Protein AF-A0A1G8HJQ5-F1 (afdb_monomer_lite)

Structure (mmCIF, N/CA/C/O backbone):
data_AF-A0A1G8HJQ5-F1
#
_entry.id   AF-A0A1G8HJQ5-F1
#
loop_
_atom_site.group_PDB
_atom_site.id
_atom_site.type_symbol
_atom_site.label_atom_id
_atom_site.label_alt_id
_atom_site.label_comp_id
_atom_site.label_asym_id
_atom_site.label_entity_id
_atom_site.label_seq_id
_atom_site.pdbx_PDB_ins_code
_atom_site.Cartn_x
_atom_site.Cartn_y
_atom_site.Cartn_z
_atom_site.occupancy
_atom_site.B_iso_or_equiv
_atom_site.auth_seq_id
_atom_site.auth_comp_id
_atom_site.auth_asym_id
_atom_site.auth_atom_id
_atom_site.pdbx_PDB_model_num
ATOM 1 N N . MET A 1 1 ? -16.547 -10.505 15.681 1.00 41.47 1 MET A N 1
ATOM 2 C CA . MET A 1 1 ? -15.419 -11.383 16.056 1.00 41.47 1 MET A CA 1
ATOM 3 C C . MET A 1 1 ? -14.129 -10.694 15.620 1.00 41.47 1 MET A C 1
ATOM 5 O O . MET A 1 1 ? -13.992 -10.407 14.438 1.00 41.47 1 MET A O 1
ATOM 9 N N . ILE A 1 2 ? -13.260 -10.300 16.556 1.00 47.56 2 ILE A N 1
ATOM 10 C CA . ILE A 1 2 ? -12.001 -9.592 16.256 1.00 47.56 2 ILE A CA 1
ATOM 11 C C . ILE A 1 2 ? -11.041 -10.623 15.648 1.00 47.56 2 ILE A C 1
ATOM 13 O O . ILE A 1 2 ? -10.759 -11.625 16.299 1.00 47.56 2 ILE A O 1
ATOM 17 N N . ARG A 1 3 ? -10.598 -10.425 14.397 1.00 46.50 3 ARG A N 1
ATOM 18 C CA . ARG A 1 3 ? -9.686 -11.346 13.692 1.00 46.50 3 ARG A CA 1
ATOM 19 C C . ARG A 1 3 ? -8.431 -11.599 14.544 1.00 46.50 3 ARG A C 1
ATOM 21 O O . ARG A 1 3 ? -7.645 -10.690 14.768 1.00 46.50 3 ARG A O 1
ATOM 28 N N . GLU A 1 4 ? -8.233 -12.845 14.969 1.00 49.56 4 GLU A N 1
ATOM 29 C CA . GLU A 1 4 ? -7.045 -13.333 15.698 1.00 49.56 4 GLU A CA 1
ATOM 30 C C . GLU A 1 4 ? -5.842 -13.641 14.788 1.00 49.56 4 GLU A C 1
ATOM 32 O O . GLU A 1 4 ? -4.828 -14.170 15.238 1.00 49.56 4 GLU A O 1
ATOM 37 N N . LYS A 1 5 ? -5.909 -13.312 13.493 1.00 50.81 5 LYS A N 1
ATOM 38 C CA . LYS A 1 5 ? -4.830 -13.627 12.552 1.00 50.81 5 LYS A CA 1
ATOM 39 C C . LYS A 1 5 ? -3.709 -12.594 12.637 1.00 50.81 5 LYS A C 1
ATOM 41 O O . LYS A 1 5 ? -3.695 -11.615 11.904 1.00 50.81 5 LYS A O 1
ATOM 46 N N . ASN A 1 6 ? -2.746 -12.870 13.511 1.00 54.41 6 ASN A N 1
ATOM 47 C CA . ASN A 1 6 ? -1.466 -12.170 13.634 1.00 54.41 6 ASN A CA 1
ATOM 48 C C . ASN A 1 6 ? -0.447 -12.620 12.556 1.00 54.41 6 ASN A C 1
ATOM 50 O O . ASN A 1 6 ? 0.747 -12.727 12.828 1.00 54.41 6 ASN A O 1
ATOM 54 N N . GLN A 1 7 ? -0.917 -12.975 11.354 1.00 58.66 7 GLN A N 1
ATOM 55 C CA . GLN A 1 7 ? -0.049 -13.364 10.240 1.00 58.66 7 GLN A CA 1
ATOM 56 C C . GLN A 1 7 ? 0.331 -12.122 9.424 1.00 58.66 7 GLN A C 1
ATOM 58 O O . GLN A 1 7 ? -0.531 -11.268 9.210 1.00 58.66 7 GLN A O 1
ATOM 63 N N . PRO A 1 8 ? 1.591 -11.999 8.963 1.00 64.62 8 PRO A N 1
ATOM 64 C CA . PRO A 1 8 ? 2.000 -10.902 8.095 1.00 64.62 8 PRO A CA 1
ATOM 65 C C . PRO A 1 8 ? 1.096 -10.823 6.861 1.00 64.62 8 PRO A C 1
ATOM 67 O O . PRO A 1 8 ? 0.865 -11.837 6.203 1.00 64.62 8 PRO A O 1
ATOM 70 N N . LEU A 1 9 ? 0.598 -9.625 6.548 1.00 76.50 9 LEU A N 1
ATOM 71 C CA . LEU A 1 9 ? -0.141 -9.369 5.315 1.00 76.50 9 LEU A CA 1
ATOM 72 C C . LEU A 1 9 ? 0.737 -9.758 4.114 1.00 76.50 9 LEU A C 1
ATOM 74 O O . LEU A 1 9 ? 1.822 -9.198 3.936 1.00 76.50 9 LEU A O 1
ATOM 78 N N . VAL A 1 10 ? 0.275 -10.712 3.305 1.00 82.25 10 VAL A N 1
ATOM 79 C CA . VAL A 1 10 ? 0.916 -11.043 2.027 1.00 82.25 10 VAL A CA 1
ATOM 80 C C . VAL A 1 10 ? 0.631 -9.894 1.063 1.00 82.25 10 VAL A C 1
ATOM 82 O O . VAL A 1 10 ? -0.529 -9.551 0.842 1.00 82.25 10 VAL A O 1
ATOM 85 N N . MET A 1 11 ? 1.688 -9.272 0.536 1.00 86.81 11 MET A N 1
ATOM 86 C CA . MET A 1 11 ? 1.559 -8.143 -0.387 1.00 86.81 11 MET A CA 1
ATOM 87 C C . MET A 1 11 ? 1.125 -8.650 -1.769 1.00 86.81 11 MET A C 1
ATOM 89 O O . MET A 1 11 ? 1.805 -9.526 -2.308 1.00 86.81 11 MET A O 1
ATOM 93 N N . PRO A 1 12 ? 0.026 -8.132 -2.347 1.00 89.69 12 PRO A N 1
ATOM 94 C CA . PRO A 1 12 ? -0.411 -8.535 -3.681 1.00 89.69 12 PRO A CA 1
ATOM 95 C C . PRO A 1 12 ? 0.569 -8.112 -4.778 1.00 89.69 12 PRO A C 1
ATOM 97 O O . PRO A 1 12 ? 1.341 -7.169 -4.602 1.00 89.69 12 PRO A O 1
ATOM 100 N N . ALA A 1 13 ? 0.531 -8.788 -5.926 1.00 87.25 13 ALA A N 1
ATOM 101 C CA . ALA A 1 13 ? 1.452 -8.513 -7.028 1.00 87.25 13 ALA A CA 1
ATOM 102 C C . ALA A 1 13 ? 0.958 -7.384 -7.946 1.00 87.25 13 ALA A C 1
ATOM 104 O O . ALA A 1 13 ? 1.773 -6.704 -8.565 1.00 87.25 13 ALA A O 1
ATOM 105 N N . THR A 1 14 ? -0.359 -7.170 -8.028 1.00 90.25 14 THR A N 1
ATOM 106 C CA . THR A 1 14 ? -0.963 -6.194 -8.946 1.00 90.25 14 THR A CA 1
ATOM 107 C C . THR A 1 14 ? -1.562 -4.993 -8.217 1.00 90.25 14 THR A C 1
ATOM 109 O O . THR A 1 14 ? -1.991 -5.090 -7.064 1.00 90.25 14 THR A O 1
ATOM 112 N N . ILE A 1 15 ? -1.639 -3.846 -8.905 1.00 89.88 15 ILE A N 1
ATOM 113 C CA . ILE A 1 15 ? -2.301 -2.643 -8.377 1.00 89.88 15 ILE A CA 1
ATOM 114 C C . ILE A 1 15 ? -3.775 -2.909 -8.067 1.00 89.88 15 ILE A C 1
ATOM 116 O O . ILE A 1 15 ? -4.240 -2.518 -7.001 1.00 89.88 15 ILE A O 1
ATOM 120 N N . THR A 1 16 ? -4.484 -3.625 -8.940 1.00 90.38 16 THR A N 1
ATOM 121 C CA . THR A 1 16 ? -5.908 -3.938 -8.757 1.00 90.38 16 THR A CA 1
ATOM 122 C C . THR A 1 16 ? -6.157 -4.775 -7.502 1.00 90.38 16 THR A C 1
ATOM 124 O O . THR A 1 16 ? -7.048 -4.463 -6.713 1.00 90.38 16 THR A O 1
ATOM 127 N N . GLU A 1 17 ? -5.346 -5.807 -7.257 1.00 91.69 17 GLU A N 1
ATOM 128 C CA . GLU A 1 17 ? -5.454 -6.597 -6.024 1.00 91.69 17 GLU A CA 1
ATOM 129 C C . GLU A 1 17 ? -5.091 -5.769 -4.785 1.00 91.69 17 GLU A C 1
ATOM 131 O O . GLU A 1 17 ? -5.703 -5.931 -3.727 1.00 91.69 17 GLU A O 1
ATOM 136 N N . CYS A 1 18 ? -4.115 -4.862 -4.902 1.00 92.62 18 CYS A N 1
ATOM 137 C CA . CYS A 1 18 ? -3.777 -3.944 -3.819 1.00 92.62 18 CYS A CA 1
ATOM 138 C C . CYS A 1 18 ? -4.925 -2.978 -3.501 1.00 92.62 18 CYS A C 1
ATOM 140 O O . CYS A 1 18 ? -5.173 -2.704 -2.331 1.00 92.62 18 CYS A O 1
ATOM 142 N N . GLU A 1 19 ? -5.637 -2.473 -4.509 1.00 92.50 19 GLU A N 1
ATOM 143 C CA . GLU A 1 19 ? -6.795 -1.590 -4.331 1.00 92.50 19 GLU A CA 1
ATOM 144 C C . GLU A 1 19 ? -7.943 -2.315 -3.621 1.00 92.50 19 GLU A C 1
ATOM 146 O O . GLU A 1 19 ? -8.465 -1.806 -2.627 1.00 92.50 19 GLU A O 1
ATOM 151 N N . LEU A 1 20 ? -8.247 -3.548 -4.036 1.00 94.81 20 LEU A N 1
ATOM 152 C CA . LEU A 1 20 ? -9.239 -4.394 -3.369 1.00 94.81 20 LEU A CA 1
ATOM 153 C C . LEU A 1 20 ? -8.865 -4.661 -1.901 1.00 94.81 20 LEU A C 1
ATOM 155 O O . LEU A 1 20 ? -9.694 -4.555 -0.993 1.00 94.81 20 LEU A O 1
ATOM 159 N N . LEU A 1 21 ? -7.595 -4.985 -1.644 1.00 93.88 21 LEU A N 1
ATOM 160 C CA . LEU A 1 21 ? -7.113 -5.227 -0.286 1.00 93.88 21 LEU A CA 1
ATOM 161 C C . LEU A 1 21 ? -7.134 -3.948 0.568 1.00 93.88 21 LEU A C 1
ATOM 163 O O . LEU A 1 21 ? -7.435 -4.011 1.761 1.00 93.88 21 LEU A O 1
ATOM 167 N N . MET A 1 22 ? -6.854 -2.787 -0.027 1.00 94.19 22 MET A N 1
ATOM 168 C CA . MET A 1 22 ? -6.914 -1.482 0.634 1.00 94.19 22 MET A CA 1
ATOM 169 C C . MET A 1 22 ? -8.340 -1.136 1.067 1.00 94.19 22 MET A C 1
ATOM 171 O O . MET A 1 22 ? -8.543 -0.648 2.184 1.00 94.19 22 MET A O 1
ATOM 175 N N . GLU A 1 23 ? -9.325 -1.408 0.212 1.00 94.94 23 GLU A N 1
ATOM 176 C CA . GLU A 1 23 ? -10.742 -1.232 0.529 1.00 94.94 23 GLU A CA 1
ATOM 177 C C . GLU A 1 23 ? -11.154 -2.127 1.704 1.00 94.94 23 GLU A C 1
ATOM 179 O O . GLU A 1 23 ? -11.689 -1.635 2.703 1.00 94.94 23 GLU A O 1
ATOM 184 N N . GLN A 1 24 ? -10.799 -3.415 1.653 1.00 93.75 24 GLN A N 1
ATOM 185 C CA . GLN A 1 24 ? -11.084 -4.366 2.728 1.00 93.75 24 GLN A CA 1
ATOM 186 C C . GLN A 1 24 ? -10.448 -3.944 4.064 1.00 93.75 24 GLN A C 1
ATOM 188 O O . GLN A 1 24 ? -11.117 -3.947 5.101 1.00 93.75 24 GLN A O 1
ATOM 193 N N . LEU A 1 25 ? -9.169 -3.552 4.058 1.00 92.94 25 LEU A N 1
ATOM 194 C CA . LEU A 1 25 ? -8.473 -3.088 5.262 1.00 92.94 25 LEU A CA 1
ATOM 195 C C . LEU A 1 25 ? -9.091 -1.801 5.816 1.00 92.94 25 LEU A C 1
ATOM 197 O O . LEU A 1 25 ? -9.203 -1.643 7.032 1.00 92.94 25 LEU A O 1
ATOM 201 N N . SER A 1 26 ? -9.515 -0.887 4.943 1.00 94.56 26 SER A N 1
ATOM 202 C CA . SER A 1 26 ? -10.170 0.359 5.348 1.00 94.56 26 SER A CA 1
ATOM 203 C C . SER A 1 26 ? -11.541 0.096 5.973 1.00 94.56 26 SER A C 1
ATOM 205 O O . SER A 1 26 ? -11.854 0.667 7.019 1.00 94.56 26 SER A O 1
ATOM 207 N N . ALA A 1 27 ? -12.324 -0.820 5.400 1.00 95.44 27 ALA A N 1
ATOM 208 C CA . ALA A 1 27 ? -13.598 -1.255 5.963 1.00 95.44 27 ALA A CA 1
ATOM 209 C C . ALA A 1 27 ? -13.420 -1.929 7.337 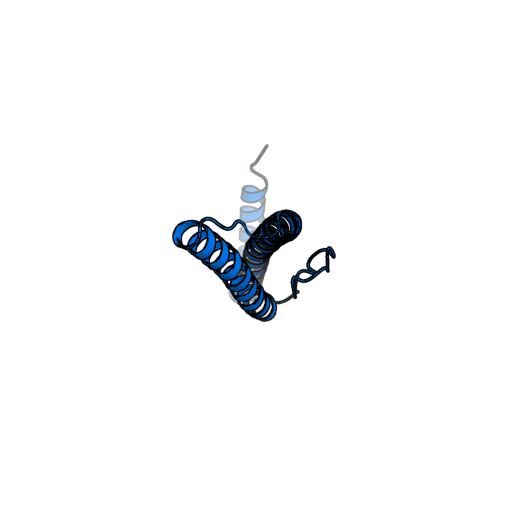1.00 95.44 27 ALA A C 1
ATOM 211 O O . ALA A 1 27 ? -14.159 -1.625 8.277 1.00 95.44 27 ALA A O 1
ATOM 212 N N . ASP A 1 28 ? -12.413 -2.794 7.488 1.00 94.19 28 ASP A N 1
ATOM 213 C CA . ASP A 1 28 ? -12.105 -3.452 8.762 1.00 94.19 28 ASP A CA 1
ATOM 214 C C . ASP A 1 28 ? -11.624 -2.449 9.828 1.00 94.19 28 ASP A C 1
ATOM 216 O O . ASP A 1 28 ? -12.071 -2.512 10.977 1.00 94.19 28 ASP A O 1
ATOM 220 N N . CYS A 1 29 ? -10.774 -1.483 9.455 1.00 94.00 29 CYS A N 1
ATOM 221 C CA . CYS A 1 29 ? -10.362 -0.374 10.322 1.00 94.00 29 CYS A CA 1
ATOM 222 C C . CYS A 1 29 ? -11.566 0.418 10.836 1.00 94.00 29 CYS A C 1
ATOM 224 O O . CYS A 1 29 ? -11.690 0.627 12.045 1.00 94.00 29 CYS A O 1
ATOM 226 N N . ASN A 1 30 ? -12.453 0.835 9.927 1.00 95.75 30 ASN A N 1
ATOM 227 C CA . ASN A 1 30 ? -13.653 1.593 10.273 1.00 95.75 30 ASN A CA 1
ATOM 228 C C . ASN A 1 30 ? -14.527 0.788 11.235 1.00 95.75 30 ASN A C 1
ATOM 230 O O . ASN A 1 30 ? -14.843 1.267 12.315 1.00 95.75 30 ASN A O 1
ATOM 234 N N . ARG A 1 31 ? -14.792 -0.485 10.926 1.00 96.62 31 ARG A N 1
ATOM 235 C CA . ARG A 1 31 ? -15.601 -1.360 11.781 1.00 96.62 31 ARG A CA 1
ATOM 236 C C . ARG A 1 31 ? -15.053 -1.475 13.207 1.00 96.62 31 ARG A C 1
ATOM 238 O O . ARG A 1 31 ? -15.827 -1.419 14.161 1.00 96.62 31 ARG A O 1
ATOM 245 N N . VAL A 1 32 ? -13.743 -1.673 13.378 1.00 94.81 32 VAL A N 1
ATOM 246 C CA . VAL A 1 32 ? -13.137 -1.781 14.720 1.00 94.81 32 VAL A CA 1
ATOM 247 C C . VAL A 1 32 ? -13.161 -0.432 15.439 1.00 94.81 32 VAL A C 1
ATOM 249 O O . VAL A 1 32 ? -13.455 -0.384 16.634 1.00 94.81 32 VAL A O 1
ATOM 252 N N . ARG A 1 33 ? -12.891 0.667 14.726 1.00 96.38 33 ARG A N 1
ATOM 253 C CA . ARG A 1 33 ? -12.972 2.019 15.287 1.00 96.38 33 ARG A CA 1
ATOM 254 C C . ARG A 1 33 ? -14.386 2.334 15.770 1.00 96.38 33 ARG A C 1
ATOM 256 O O . ARG A 1 33 ? -14.535 2.736 16.919 1.00 96.38 33 ARG A O 1
ATOM 263 N N . ASP A 1 34 ? -15.400 2.060 14.960 1.00 97.25 34 ASP A N 1
ATOM 264 C CA . ASP A 1 34 ? -16.800 2.321 15.297 1.00 97.25 34 ASP A CA 1
ATOM 265 C C . ASP A 1 34 ? -17.228 1.516 16.535 1.00 97.25 34 ASP A C 1
ATOM 267 O O . ASP A 1 34 ? -17.919 2.032 17.410 1.00 97.25 34 ASP A O 1
ATOM 271 N N . GLN A 1 35 ? -16.753 0.271 16.684 1.00 95.31 35 GLN A N 1
ATOM 272 C CA . GLN A 1 35 ? -16.982 -0.527 17.898 1.00 95.31 35 GLN A CA 1
ATOM 273 C C . GLN A 1 35 ? -16.346 0.105 19.144 1.00 95.31 35 GLN A C 1
ATOM 275 O O . GLN A 1 35 ? -16.973 0.158 20.206 1.00 95.31 35 GLN A O 1
ATOM 280 N N . ILE A 1 36 ? -15.108 0.592 19.028 1.00 95.25 36 ILE A N 1
ATOM 281 C CA . ILE A 1 36 ? -14.407 1.286 20.118 1.00 95.25 36 ILE A CA 1
ATOM 282 C C . ILE A 1 36 ? -15.141 2.582 20.481 1.00 95.25 36 ILE A C 1
ATOM 284 O O . ILE A 1 36 ? -15.335 2.874 21.662 1.00 95.25 36 ILE A O 1
ATOM 288 N N . GLU A 1 37 ? -15.562 3.359 19.488 1.00 96.38 37 GLU A N 1
ATOM 289 C CA . GLU A 1 37 ? -16.278 4.620 19.682 1.00 96.38 37 GLU A CA 1
ATOM 290 C C . GLU A 1 37 ? -17.660 4.400 20.301 1.00 96.38 37 GLU A C 1
ATOM 292 O O . GLU A 1 37 ? -17.987 5.056 21.292 1.00 96.38 37 GLU A O 1
ATOM 297 N N . ALA A 1 38 ? -18.422 3.416 19.821 1.00 94.81 38 ALA A N 1
ATOM 298 C CA . ALA A 1 38 ? -19.703 3.023 20.403 1.00 94.81 38 ALA A CA 1
ATOM 299 C C . ALA A 1 38 ? -19.550 2.579 21.866 1.00 94.81 38 ALA A C 1
ATOM 301 O O . ALA A 1 38 ? -20.338 2.969 22.731 1.00 94.81 38 ALA A O 1
ATOM 302 N N . SER A 1 39 ? -18.495 1.822 22.180 1.00 93.50 39 SER A N 1
ATOM 303 C CA . SER A 1 39 ? -18.179 1.445 23.559 1.00 93.50 39 SER A CA 1
ATOM 304 C C . SER A 1 39 ? -17.877 2.659 24.440 1.00 93.50 39 SER A C 1
ATOM 306 O O . SER A 1 39 ? -18.360 2.728 25.571 1.00 93.50 39 SER A O 1
ATOM 308 N N . LYS A 1 40 ? -17.087 3.622 23.950 1.00 94.44 40 LYS A N 1
ATOM 309 C CA . LYS A 1 40 ? -16.789 4.867 24.680 1.00 94.44 40 LYS A CA 1
ATOM 310 C C . LYS A 1 40 ? -18.044 5.722 24.870 1.00 94.44 40 LYS A C 1
ATOM 312 O O . LYS A 1 40 ? -18.231 6.308 25.933 1.00 94.44 40 LYS A O 1
ATOM 317 N N . ALA A 1 41 ? -18.920 5.783 23.868 1.00 94.88 41 ALA A N 1
ATOM 318 C CA . ALA A 1 41 ? -20.195 6.487 23.962 1.00 94.88 41 ALA A CA 1
ATOM 319 C C . ALA A 1 41 ? -21.1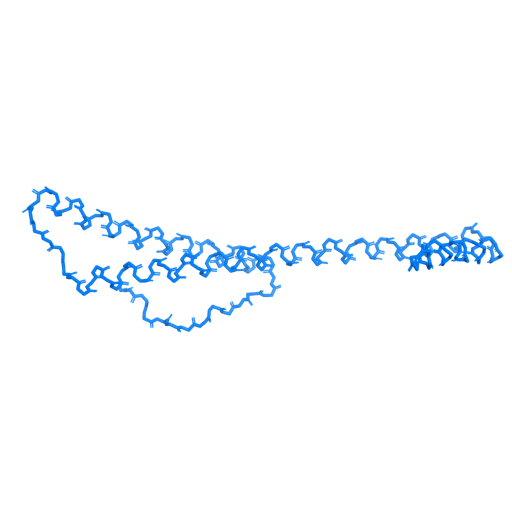04 5.856 25.029 1.00 94.88 41 ALA A C 1
ATOM 321 O O . ALA A 1 41 ? -21.630 6.567 25.885 1.00 94.88 41 ALA A O 1
ATOM 322 N N . ARG A 1 42 ? -21.206 4.520 25.056 1.00 94.12 42 ARG A N 1
ATOM 323 C CA . ARG A 1 42 ? -21.958 3.789 26.087 1.00 94.12 42 ARG A CA 1
ATOM 324 C C . ARG A 1 42 ? -21.412 4.043 27.490 1.00 94.12 42 ARG A C 1
ATOM 326 O O . ARG A 1 42 ? -22.198 4.236 28.417 1.00 94.12 42 ARG A O 1
ATOM 333 N N . GLN A 1 43 ? -20.090 4.079 27.648 1.00 93.94 43 GLN A N 1
ATOM 334 C CA . GLN A 1 43 ? -19.454 4.426 28.918 1.00 93.94 43 GLN A CA 1
ATOM 335 C C . GLN A 1 43 ? -19.855 5.834 29.373 1.00 93.94 43 GLN A C 1
ATOM 337 O O . GLN A 1 43 ? -20.263 6.001 30.517 1.00 93.94 43 GLN A O 1
ATOM 342 N N . LYS A 1 44 ? -19.801 6.835 28.484 1.00 93.94 44 LYS A N 1
ATOM 343 C CA . LYS A 1 44 ? -20.214 8.212 28.807 1.00 93.94 44 LYS A CA 1
ATOM 344 C C . LYS A 1 44 ? -21.685 8.305 29.225 1.00 93.94 44 LYS A C 1
ATOM 346 O O . LYS A 1 44 ? -22.002 9.068 30.126 1.00 93.94 44 LYS A O 1
ATOM 351 N N . GLN A 1 45 ? -22.565 7.536 28.585 1.00 95.00 45 GLN A N 1
ATOM 352 C CA . GLN A 1 45 ? -24.006 7.557 28.865 1.00 95.00 45 GLN A CA 1
ATOM 353 C C . GLN A 1 45 ? -24.391 6.797 30.140 1.00 95.00 45 GLN A C 1
ATOM 355 O O . GLN A 1 45 ? -25.306 7.202 30.844 1.00 95.00 45 GLN A O 1
ATOM 360 N N . THR A 1 46 ? -23.730 5.672 30.420 1.00 93.31 46 THR A N 1
ATOM 361 C CA . THR A 1 46 ? -24.162 4.727 31.469 1.00 93.31 46 THR A CA 1
ATOM 362 C C . THR A 1 46 ? -23.209 4.641 32.658 1.00 93.31 46 THR A C 1
ATOM 364 O O . THR A 1 46 ? -23.510 3.951 33.628 1.00 93.31 46 THR A O 1
ATOM 367 N N . GLY A 1 47 ? -22.028 5.257 32.569 1.00 93.31 47 GLY A N 1
ATOM 368 C CA . GLY A 1 47 ? -20.932 5.110 33.531 1.00 93.31 47 GLY A CA 1
ATOM 369 C C . GLY A 1 47 ? -20.247 3.737 33.511 1.00 93.31 47 GLY A C 1
ATOM 370 O O . GLY A 1 47 ? -19.233 3.550 34.181 1.00 93.31 47 GLY A O 1
ATOM 371 N N . LYS A 1 48 ? -20.763 2.764 32.745 1.00 88.19 48 LYS A N 1
ATOM 372 C CA . LYS A 1 48 ? -20.237 1.395 32.705 1.00 88.19 48 LYS A CA 1
ATOM 373 C C . LYS A 1 48 ? -19.127 1.265 31.671 1.00 88.19 48 LYS A C 1
ATOM 375 O O . LYS A 1 48 ? -19.339 1.490 30.480 1.00 88.19 48 LYS A O 1
ATOM 380 N N . TYR A 1 49 ? -17.952 0.857 32.133 1.00 89.88 49 TYR A N 1
ATOM 381 C CA . TYR A 1 49 ? -16.822 0.533 31.272 1.00 89.88 49 TYR A CA 1
ATOM 382 C C . TYR A 1 49 ? -17.085 -0.759 30.497 1.00 89.88 49 TYR A C 1
ATOM 384 O O . TYR A 1 49 ? -17.740 -1.677 30.993 1.00 89.88 49 TYR A O 1
ATOM 392 N N . ALA A 1 50 ? -16.560 -0.826 29.274 1.00 87.62 50 ALA A N 1
ATOM 393 C CA . ALA A 1 50 ? -16.448 -2.098 28.577 1.00 87.62 50 ALA A CA 1
ATOM 394 C C . ALA A 1 50 ? -15.347 -2.957 29.197 1.00 87.62 50 ALA A C 1
ATOM 396 O O . ALA A 1 50 ? -14.472 -2.458 29.908 1.00 87.62 50 ALA A O 1
ATOM 397 N N . ASP A 1 51 ? -15.395 -4.249 28.888 1.00 92.62 51 ASP A N 1
ATOM 398 C CA . ASP A 1 51 ? -14.371 -5.191 29.306 1.00 92.62 51 ASP A CA 1
ATOM 399 C C . ASP A 1 51 ? -12.971 -4.713 28.878 1.00 92.62 51 ASP A C 1
ATOM 401 O O . ASP A 1 51 ? -12.727 -4.352 27.719 1.00 92.62 51 ASP A O 1
ATOM 405 N N . ALA A 1 52 ? -12.048 -4.688 29.840 1.00 92.19 52 ALA A N 1
ATOM 406 C CA . ALA A 1 52 ? -10.712 -4.146 29.639 1.00 92.19 52 ALA A CA 1
ATOM 407 C C . ALA A 1 52 ? -9.908 -4.989 28.640 1.00 92.19 52 ALA A C 1
ATOM 409 O O . ALA A 1 52 ? -9.188 -4.433 27.805 1.00 92.19 52 ALA A O 1
ATOM 410 N N . GLN A 1 53 ? -10.056 -6.319 28.677 1.00 93.94 53 GLN A N 1
ATOM 411 C CA . GLN A 1 53 ? -9.365 -7.201 27.739 1.00 93.94 53 GLN A CA 1
ATOM 412 C C . GLN A 1 53 ? -9.875 -6.985 26.313 1.00 93.94 53 GLN A C 1
ATOM 414 O O . GLN A 1 53 ? -9.076 -6.851 25.384 1.00 93.94 53 GLN A O 1
ATOM 419 N N . TRP A 1 54 ? -11.189 -6.870 26.131 1.00 94.00 54 TRP A N 1
ATOM 420 C CA . TRP A 1 54 ? -11.802 -6.532 24.853 1.00 94.00 54 TRP A CA 1
ATOM 421 C C . TRP A 1 54 ? -11.278 -5.199 24.309 1.00 94.00 54 TRP A C 1
ATOM 423 O O . TRP A 1 54 ? -10.863 -5.141 23.150 1.00 94.00 54 TRP A O 1
ATOM 433 N N . PHE A 1 55 ? -11.218 -4.148 25.134 1.00 92.94 55 PHE A N 1
ATOM 434 C CA . PHE A 1 55 ? -10.753 -2.831 24.692 1.00 92.94 55 PHE A CA 1
ATOM 435 C C . PHE A 1 55 ? -9.282 -2.856 24.251 1.00 92.94 55 PHE A C 1
ATOM 437 O O . PHE A 1 55 ? -8.926 -2.278 23.218 1.00 92.94 55 PHE A O 1
ATOM 444 N N . GLN A 1 56 ? -8.426 -3.571 24.990 1.00 93.06 56 GLN A N 1
ATOM 445 C CA . GLN A 1 56 ? -7.017 -3.768 24.630 1.00 93.06 56 GLN A CA 1
ATOM 446 C C . GLN A 1 56 ? -6.861 -4.566 23.329 1.00 93.06 56 GLN A C 1
ATOM 448 O O . GLN A 1 56 ? -6.048 -4.204 22.470 1.00 93.06 56 GLN A O 1
ATOM 453 N N . ARG A 1 57 ? -7.670 -5.616 23.140 1.00 93.12 57 ARG A N 1
ATOM 454 C CA . ARG A 1 57 ? -7.696 -6.413 21.905 1.00 93.12 57 ARG A CA 1
ATOM 455 C C . ARG A 1 57 ? -8.150 -5.585 20.708 1.00 93.12 57 ARG A C 1
ATOM 457 O O . ARG A 1 57 ? -7.477 -5.605 19.681 1.00 93.12 57 ARG A O 1
ATOM 464 N N . ALA A 1 58 ? -9.241 -4.833 20.839 1.00 93.25 58 ALA A N 1
ATOM 465 C CA . ALA A 1 58 ? -9.768 -3.978 19.779 1.00 93.25 58 ALA A CA 1
ATOM 466 C C . ALA A 1 58 ? -8.768 -2.875 19.399 1.00 93.25 58 ALA A C 1
ATOM 468 O O . ALA A 1 58 ? -8.465 -2.685 18.222 1.00 93.25 58 ALA A O 1
ATOM 469 N N . SER A 1 59 ? -8.174 -2.211 20.395 1.00 92.81 59 SER A N 1
ATOM 470 C CA . SER A 1 59 ? -7.153 -1.179 20.174 1.00 92.81 59 SER A CA 1
ATOM 471 C C . SER A 1 59 ? -5.906 -1.741 19.489 1.00 92.81 59 SER A C 1
ATOM 473 O O . SER A 1 59 ? -5.334 -1.116 18.598 1.00 92.81 59 SER A O 1
ATOM 475 N N . SER A 1 60 ? -5.478 -2.945 19.872 1.00 93.94 60 SER A N 1
ATOM 476 C CA . SER A 1 60 ? -4.349 -3.618 19.227 1.00 93.94 60 SER A CA 1
ATOM 477 C C . SER A 1 60 ? -4.67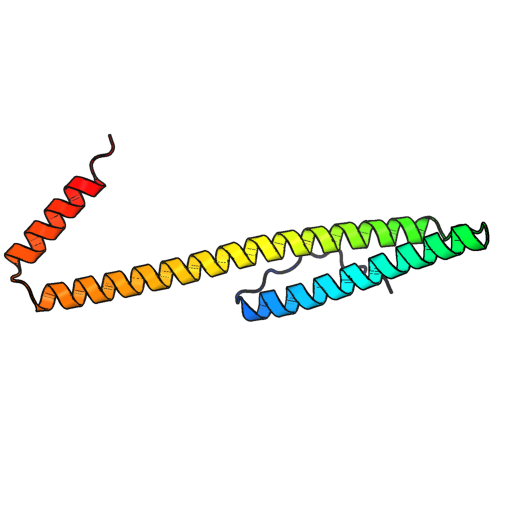5 -4.027 17.794 1.00 93.94 60 SER A C 1
ATOM 479 O O . SER A 1 60 ? -3.885 -3.736 16.903 1.00 93.94 60 SER A O 1
ATOM 481 N N . ALA A 1 61 ? -5.853 -4.603 17.547 1.00 92.12 61 ALA A N 1
ATOM 482 C CA . ALA A 1 61 ? -6.310 -4.936 16.199 1.00 92.12 61 ALA A CA 1
ATOM 483 C C . ALA A 1 61 ? -6.329 -3.702 15.283 1.00 92.12 61 ALA A C 1
ATOM 485 O O . ALA A 1 61 ? -5.806 -3.761 14.173 1.00 92.12 61 ALA A O 1
ATOM 486 N N . LEU A 1 62 ? -6.840 -2.564 15.766 1.00 94.00 62 LEU A N 1
ATOM 487 C CA . LEU A 1 62 ? -6.850 -1.314 15.003 1.00 94.00 62 LEU A CA 1
ATOM 488 C C . LEU A 1 62 ? -5.434 -0.833 14.646 1.00 94.00 62 LEU A C 1
ATOM 490 O O . LEU A 1 62 ? -5.200 -0.388 13.521 1.00 94.00 62 LEU A O 1
ATOM 494 N N . ARG A 1 63 ? -4.476 -0.948 15.576 1.00 93.62 63 ARG A N 1
ATOM 495 C CA . ARG A 1 63 ? -3.064 -0.616 15.314 1.00 93.62 63 ARG A CA 1
ATOM 496 C C . ARG A 1 63 ? -2.464 -1.505 14.226 1.00 93.62 63 ARG A C 1
ATOM 498 O O . ARG A 1 63 ? -1.806 -0.985 13.327 1.00 93.62 63 ARG A O 1
ATOM 505 N N . TRP A 1 64 ? -2.705 -2.815 14.282 1.00 90.88 64 TRP A N 1
ATOM 506 C CA . TRP A 1 64 ? -2.212 -3.748 13.266 1.00 90.88 64 TRP A CA 1
ATOM 507 C C . TRP A 1 64 ? -2.810 -3.456 11.890 1.00 90.88 64 TRP A C 1
ATOM 509 O O . TRP A 1 64 ? -2.055 -3.274 10.939 1.00 90.88 64 TRP A O 1
ATOM 519 N N . LEU A 1 65 ? -4.133 -3.285 11.806 1.00 91.62 65 LEU A N 1
ATOM 520 C CA . LEU A 1 65 ? -4.819 -2.943 10.555 1.00 91.62 65 LEU A CA 1
ATOM 521 C C . LEU A 1 65 ? -4.306 -1.623 9.960 1.00 91.62 65 LEU A C 1
ATOM 523 O O . LEU A 1 65 ? -4.043 -1.535 8.763 1.00 91.62 65 LEU A O 1
ATOM 527 N N . SER A 1 66 ? -4.091 -0.607 10.800 1.00 92.38 66 SER A N 1
ATOM 528 C CA . SER A 1 66 ? -3.550 0.687 10.361 1.00 92.38 66 SER A CA 1
ATOM 529 C C . SER A 1 66 ? -2.126 0.555 9.817 1.00 92.38 66 SER A C 1
ATOM 531 O O . SER A 1 66 ? -1.785 1.168 8.804 1.00 92.38 66 SER A O 1
ATOM 533 N N . ARG A 1 67 ? -1.294 -0.271 10.464 1.00 92.81 67 ARG A N 1
ATOM 534 C CA . ARG A 1 67 ? 0.072 -0.549 10.013 1.00 92.81 67 ARG A CA 1
ATOM 535 C C . ARG A 1 67 ? 0.082 -1.298 8.683 1.00 92.81 67 ARG A C 1
ATOM 537 O O . ARG A 1 67 ? 0.872 -0.954 7.808 1.00 92.81 67 ARG A O 1
ATOM 544 N N . ASP A 1 68 ? -0.780 -2.294 8.523 1.00 92.19 68 ASP A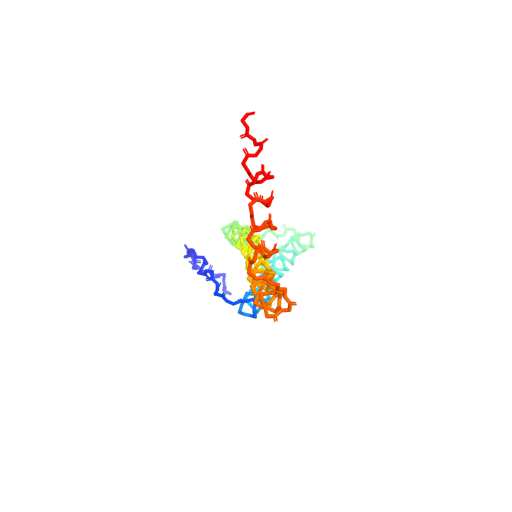 N 1
ATOM 545 C CA . ASP A 1 68 ? -0.876 -3.069 7.285 1.00 92.19 68 ASP A CA 1
ATOM 546 C C . ASP A 1 68 ? -1.369 -2.196 6.128 1.00 92.19 68 ASP A C 1
ATOM 548 O O . ASP A 1 68 ? -0.805 -2.251 5.036 1.00 92.19 68 ASP A O 1
ATOM 552 N N . ARG A 1 69 ? -2.312 -1.284 6.395 1.00 93.38 69 ARG A N 1
ATOM 553 C CA . ARG A 1 69 ? -2.751 -0.264 5.435 1.00 93.38 69 ARG A CA 1
ATOM 554 C C . ARG A 1 69 ? -1.598 0.627 4.968 1.00 93.38 69 ARG A C 1
ATOM 556 O O . ARG A 1 69 ? -1.433 0.844 3.772 1.00 93.38 69 ARG A O 1
ATOM 563 N N . GLN A 1 70 ? -0.766 1.103 5.897 1.00 93.94 70 GLN A N 1
ATOM 564 C CA . GLN A 1 70 ? 0.402 1.920 5.555 1.00 93.94 70 GLN A CA 1
ATOM 565 C C . GLN A 1 70 ? 1.418 1.142 4.709 1.00 93.94 70 GLN A C 1
ATOM 567 O O . GLN A 1 70 ? 1.974 1.675 3.748 1.00 93.94 70 GLN A O 1
ATOM 572 N N . ARG A 1 71 ? 1.664 -0.126 5.054 1.00 93.25 71 ARG A N 1
ATOM 573 C CA . ARG A 1 71 ? 2.562 -0.992 4.281 1.00 93.25 71 ARG A CA 1
ATOM 574 C C . ARG A 1 71 ? 2.041 -1.208 2.862 1.00 93.25 71 ARG A C 1
ATOM 576 O O . ARG A 1 71 ? 2.814 -1.067 1.920 1.00 93.25 71 ARG A O 1
ATOM 583 N N . LEU A 1 72 ? 0.744 -1.474 2.714 1.00 93.94 72 LEU A N 1
ATOM 584 C CA . LEU A 1 72 ? 0.105 -1.648 1.413 1.00 93.94 72 LEU A CA 1
ATOM 585 C C . LEU A 1 72 ? 0.168 -0.369 0.570 1.00 93.94 72 LEU A C 1
ATOM 587 O O . LEU A 1 72 ? 0.491 -0.432 -0.609 1.00 93.94 72 LEU A O 1
ATOM 591 N N . GLN A 1 73 ? -0.045 0.803 1.175 1.00 94.25 73 GLN A N 1
ATOM 592 C CA . GLN A 1 73 ? 0.087 2.087 0.480 1.00 94.25 73 GLN A CA 1
ATOM 593 C C . GLN A 1 73 ? 1.506 2.305 -0.068 1.00 94.25 73 GLN A C 1
ATOM 595 O O . GLN A 1 73 ? 1.677 2.736 -1.210 1.00 94.25 73 GLN A O 1
ATOM 600 N N . ASN A 1 74 ? 2.531 1.978 0.724 1.00 94.88 74 ASN A N 1
ATOM 601 C CA . ASN A 1 74 ? 3.923 2.077 0.286 1.00 94.88 74 ASN A CA 1
ATOM 602 C C . ASN A 1 74 ? 4.227 1.096 -0.856 1.00 94.88 74 ASN A C 1
ATOM 604 O O . ASN A 1 74 ? 4.908 1.464 -1.813 1.00 94.88 74 ASN A O 1
ATOM 608 N N . HIS A 1 75 ? 3.698 -0.127 -0.772 1.00 93.69 75 HIS A N 1
ATOM 609 C CA . HIS A 1 75 ? 3.824 -1.148 -1.813 1.00 93.69 75 HIS A CA 1
ATOM 610 C C . HIS A 1 75 ? 3.163 -0.713 -3.128 1.00 93.69 75 HIS A C 1
ATOM 612 O O . HIS A 1 75 ? 3.792 -0.750 -4.182 1.00 93.69 75 HIS A O 1
ATOM 618 N N . MET A 1 76 ? 1.945 -0.169 -3.068 1.00 94.12 76 MET A N 1
ATOM 619 C CA . MET A 1 76 ? 1.258 0.397 -4.236 1.00 94.12 76 MET A CA 1
ATOM 620 C C . MET A 1 76 ? 2.069 1.513 -4.901 1.00 94.12 76 MET A C 1
ATOM 622 O O . MET A 1 76 ? 2.165 1.568 -6.125 1.00 94.12 76 MET A O 1
ATOM 626 N N . ALA A 1 77 ? 2.686 2.396 -4.112 1.00 93.75 77 ALA A N 1
ATOM 627 C CA . ALA A 1 77 ? 3.548 3.445 -4.651 1.00 93.75 77 ALA A CA 1
ATOM 628 C C . ALA A 1 77 ? 4.798 2.873 -5.345 1.00 93.75 77 ALA A C 1
ATOM 630 O O . ALA A 1 77 ? 5.249 3.425 -6.347 1.00 93.75 77 ALA A O 1
ATOM 631 N N . GLN A 1 78 ? 5.362 1.773 -4.837 1.00 93.50 78 GLN A N 1
ATOM 632 C CA . GLN A 1 78 ? 6.481 1.081 -5.482 1.00 93.50 78 GLN A CA 1
ATOM 633 C C . GLN A 1 78 ? 6.063 0.439 -6.806 1.00 93.50 78 GLN A C 1
ATOM 635 O O . GLN A 1 78 ? 6.737 0.666 -7.808 1.00 93.50 78 GLN A O 1
ATOM 640 N N . LEU A 1 79 ? 4.932 -0.270 -6.833 1.00 92.31 79 LEU A N 1
ATOM 641 C CA . LEU A 1 79 ? 4.390 -0.878 -8.050 1.00 92.31 79 LEU A CA 1
ATOM 642 C C . LEU A 1 79 ? 4.144 0.167 -9.149 1.00 92.31 79 LEU A C 1
ATOM 644 O O . LEU A 1 79 ? 4.662 0.024 -10.253 1.00 92.31 79 LEU A O 1
ATOM 648 N N . ARG A 1 80 ? 3.472 1.283 -8.828 1.00 91.94 80 ARG A N 1
ATOM 649 C CA . ARG A 1 80 ? 3.204 2.367 -9.798 1.00 91.94 80 ARG A CA 1
ATOM 650 C C . ARG A 1 80 ? 4.480 2.999 -10.359 1.00 91.94 80 ARG A C 1
ATOM 652 O O . ARG A 1 80 ? 4.525 3.382 -11.530 1.00 91.94 80 ARG A O 1
ATOM 659 N N . ARG A 1 81 ? 5.530 3.113 -9.536 1.00 92.50 81 ARG A N 1
ATOM 660 C CA . ARG A 1 81 ? 6.845 3.587 -9.995 1.00 92.50 81 ARG A CA 1
ATOM 661 C C . ARG A 1 81 ? 7.510 2.576 -10.923 1.00 92.50 81 ARG A C 1
ATOM 663 O O . ARG A 1 81 ? 8.037 2.990 -11.949 1.00 92.50 81 ARG A O 1
ATOM 670 N N . GLY A 1 82 ? 7.452 1.287 -10.591 1.00 89.56 82 GLY A N 1
ATOM 671 C CA . GLY A 1 82 ? 7.973 0.215 -11.440 1.00 89.56 82 GLY A CA 1
ATOM 672 C C . GLY A 1 82 ? 7.289 0.172 -12.807 1.00 89.56 82 GLY A C 1
ATOM 673 O O . GLY A 1 82 ? 7.968 0.132 -13.829 1.00 89.56 82 GLY A O 1
ATOM 674 N N . GLU A 1 83 ? 5.960 0.286 -12.842 1.00 88.12 83 GLU A N 1
ATOM 675 C CA . GLU A 1 83 ? 5.186 0.358 -14.088 1.00 88.12 83 GLU A CA 1
ATOM 676 C C . GLU A 1 83 ? 5.569 1.586 -14.926 1.00 88.12 83 GLU A C 1
ATOM 678 O O . GLU A 1 83 ? 5.851 1.463 -16.117 1.00 88.12 83 GLU A O 1
ATOM 683 N N . SER A 1 84 ? 5.658 2.764 -14.302 1.00 87.00 84 SER A N 1
ATOM 684 C CA . SER A 1 84 ? 6.077 3.998 -14.987 1.00 87.00 84 SER A CA 1
ATOM 685 C C . SER A 1 84 ? 7.486 3.887 -15.578 1.00 87.00 84 SER A C 1
ATOM 687 O O . SER A 1 84 ? 7.715 4.293 -16.718 1.00 87.00 84 SER A O 1
ATOM 689 N N . GLN A 1 85 ? 8.430 3.313 -14.827 1.00 91.19 85 GLN A N 1
ATOM 690 C CA . GLN A 1 85 ? 9.798 3.087 -15.297 1.00 91.19 85 GLN A CA 1
ATOM 691 C C . GLN A 1 85 ? 9.839 2.095 -16.460 1.00 91.19 85 GLN A C 1
ATOM 693 O O . GLN A 1 85 ? 10.510 2.361 -17.453 1.00 91.19 85 GLN A O 1
ATOM 698 N N . ALA A 1 86 ? 9.087 0.995 -16.383 1.00 88.31 86 ALA A N 1
ATOM 699 C CA . ALA A 1 86 ? 9.002 0.020 -17.465 1.00 88.31 86 ALA A CA 1
ATOM 700 C C . ALA A 1 86 ? 8.417 0.637 -18.748 1.00 88.31 86 ALA A C 1
ATOM 702 O O . ALA A 1 86 ? 8.914 0.385 -19.846 1.00 88.31 86 ALA A O 1
ATOM 703 N N . VAL A 1 87 ? 7.398 1.496 -18.624 1.00 90.31 87 VAL A N 1
ATOM 704 C CA . VAL A 1 87 ? 6.826 2.236 -19.761 1.00 90.31 87 VAL A CA 1
ATOM 705 C C . VAL A 1 87 ? 7.848 3.199 -20.366 1.00 90.31 87 VAL A C 1
ATOM 707 O O . VAL A 1 87 ? 7.993 3.227 -21.590 1.00 90.31 87 VAL A O 1
ATOM 710 N N . ALA A 1 88 ? 8.582 3.949 -19.539 1.00 90.62 88 ALA A N 1
ATOM 711 C CA . ALA A 1 88 ? 9.637 4.847 -20.005 1.00 90.62 88 ALA A CA 1
ATOM 712 C C . ALA A 1 88 ? 10.748 4.078 -20.740 1.00 90.62 88 ALA A C 1
ATOM 714 O O . ALA A 1 88 ? 11.054 4.401 -21.883 1.00 90.62 88 ALA A O 1
ATOM 715 N N . GLN A 1 89 ? 11.259 2.994 -20.150 1.00 93.00 89 GLN A N 1
ATOM 716 C CA . GLN A 1 89 ? 12.274 2.133 -20.769 1.00 93.00 89 GLN A CA 1
ATOM 717 C C . GLN A 1 89 ? 11.801 1.544 -22.101 1.00 93.00 89 GLN A C 1
ATOM 719 O O . GLN A 1 89 ? 12.553 1.525 -23.078 1.00 93.00 89 GLN A O 1
ATOM 724 N N . ARG A 1 90 ? 10.542 1.091 -22.176 1.00 93.25 90 ARG A N 1
ATOM 725 C CA . ARG A 1 90 ? 9.952 0.586 -23.422 1.00 93.25 90 ARG A CA 1
ATOM 726 C C . ARG A 1 90 ? 9.871 1.681 -24.482 1.00 93.25 90 ARG A C 1
ATOM 728 O O . ARG A 1 90 ? 10.230 1.435 -25.630 1.00 93.25 90 ARG A O 1
ATOM 735 N N . ARG A 1 91 ? 9.411 2.878 -24.110 1.00 93.25 91 ARG A N 1
ATOM 736 C CA . ARG A 1 91 ? 9.337 4.034 -25.012 1.00 93.25 91 ARG A CA 1
ATOM 737 C C . ARG A 1 91 ? 10.721 4.407 -25.539 1.00 93.25 91 ARG A C 1
ATOM 739 O O . ARG A 1 91 ? 10.871 4.580 -26.742 1.00 93.25 91 ARG A O 1
ATOM 746 N N . ASP A 1 92 ? 11.714 4.489 -24.663 1.00 93.81 92 ASP A N 1
ATOM 747 C CA . ASP A 1 92 ? 13.078 4.866 -25.031 1.00 93.81 92 ASP A CA 1
ATOM 748 C C . ASP A 1 92 ? 13.712 3.802 -25.940 1.00 93.81 92 ASP A C 1
ATOM 750 O O . ASP A 1 92 ? 14.334 4.139 -26.944 1.00 93.81 92 ASP A O 1
ATOM 754 N N . SER A 1 93 ? 13.457 2.516 -25.677 1.00 94.12 93 SER A N 1
ATOM 755 C CA . SER A 1 93 ? 13.890 1.415 -26.550 1.00 94.12 93 SER A CA 1
ATOM 756 C C . SER A 1 93 ? 13.288 1.517 -27.957 1.00 94.12 93 SER A C 1
ATOM 758 O O . SER A 1 93 ? 13.997 1.343 -28.947 1.00 94.12 93 SER A O 1
ATOM 760 N N . LEU A 1 94 ? 11.991 1.831 -28.059 1.00 95.44 94 LEU A N 1
ATOM 761 C CA . LEU A 1 94 ? 11.315 2.033 -29.345 1.00 95.44 94 LEU A CA 1
ATOM 762 C C . LEU A 1 94 ? 11.832 3.276 -30.075 1.00 95.44 94 LEU A C 1
ATOM 764 O O . LEU A 1 94 ? 12.031 3.231 -31.286 1.00 95.44 94 LEU A O 1
ATOM 768 N N . LEU A 1 95 ? 12.084 4.367 -29.348 1.00 94.50 95 LEU A N 1
ATOM 769 C CA . LEU A 1 95 ? 12.655 5.587 -29.912 1.00 94.50 95 LEU A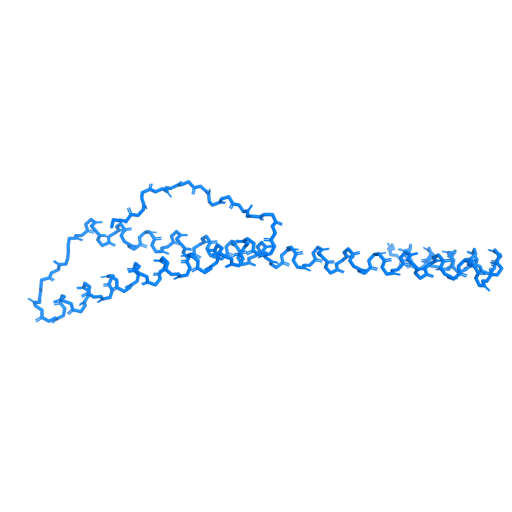 CA 1
ATOM 770 C C . LEU A 1 95 ? 14.058 5.332 -30.473 1.00 94.50 95 LEU A C 1
ATOM 772 O O . LEU A 1 95 ? 14.347 5.739 -31.593 1.00 94.50 95 LEU A O 1
ATOM 776 N N . ILE A 1 96 ? 14.911 4.625 -29.727 1.00 94.69 96 ILE A N 1
ATOM 777 C CA . ILE A 1 96 ? 16.257 4.249 -30.176 1.00 94.69 96 ILE A CA 1
ATOM 778 C C . ILE A 1 96 ? 16.184 3.385 -31.439 1.00 94.69 96 ILE A C 1
ATOM 780 O O . ILE A 1 96 ? 16.938 3.628 -32.379 1.00 94.69 96 ILE A O 1
ATOM 784 N N . ALA A 1 97 ? 15.277 2.404 -31.481 1.00 94.00 97 ALA A N 1
ATOM 785 C CA . ALA A 1 97 ? 15.077 1.570 -32.663 1.00 94.00 97 ALA A CA 1
ATOM 786 C C . ALA A 1 97 ? 14.641 2.403 -33.881 1.00 94.00 97 ALA A C 1
ATOM 788 O O . ALA A 1 97 ? 15.256 2.297 -34.937 1.00 94.00 97 ALA A O 1
ATOM 789 N N . ALA A 1 98 ? 13.660 3.295 -33.714 1.00 94.88 98 ALA A N 1
ATOM 790 C CA . ALA A 1 98 ? 13.199 4.175 -34.785 1.00 94.88 98 ALA A CA 1
ATOM 791 C C . ALA A 1 98 ? 14.300 5.133 -35.271 1.00 94.88 98 ALA A C 1
ATOM 793 O O . ALA A 1 98 ? 14.455 5.340 -36.470 1.00 94.88 98 ALA A O 1
ATOM 794 N N . LEU A 1 99 ? 15.099 5.699 -34.361 1.00 93.69 99 LEU A N 1
ATOM 795 C CA . LEU A 1 99 ? 16.218 6.572 -34.724 1.00 93.69 99 LEU A CA 1
ATOM 796 C C . LEU A 1 99 ? 17.286 5.821 -35.519 1.00 93.69 99 LEU A C 1
ATOM 798 O O . LEU A 1 99 ? 17.777 6.361 -36.506 1.00 93.69 99 LEU A O 1
ATOM 802 N N . ARG A 1 100 ? 17.610 4.577 -35.139 1.00 92.25 100 ARG A N 1
ATOM 803 C CA . ARG A 1 100 ? 18.562 3.729 -35.881 1.00 92.25 100 ARG A CA 1
ATOM 804 C C . ARG A 1 100 ? 18.159 3.501 -37.334 1.00 92.25 100 ARG A C 1
ATOM 806 O O . ARG A 1 100 ? 19.040 3.353 -38.168 1.00 92.25 100 ARG A O 1
ATOM 813 N N . GLU A 1 101 ? 16.863 3.452 -37.628 1.00 94.06 101 GLU A N 1
ATOM 814 C CA . GLU A 1 101 ? 16.361 3.272 -38.996 1.00 94.06 101 GLU A CA 1
ATOM 815 C C . GLU A 1 101 ? 16.416 4.561 -39.830 1.00 94.06 101 GLU A C 1
ATOM 817 O O . GLU A 1 101 ? 16.430 4.497 -41.056 1.00 94.06 101 GLU A O 1
ATOM 822 N N . GLN A 1 102 ? 16.445 5.730 -39.182 1.00 93.94 102 GLN A N 1
ATOM 823 C CA . GLN A 1 102 ? 16.358 7.035 -39.849 1.00 93.94 102 GLN A CA 1
ATOM 824 C C . GLN A 1 102 ? 17.713 7.708 -40.075 1.00 93.94 102 GLN A C 1
ATOM 826 O O . GLN A 1 102 ? 17.833 8.570 -40.945 1.00 93.94 102 GLN A O 1
ATOM 831 N N . VAL A 1 103 ? 18.728 7.363 -39.283 1.00 94.00 103 VAL A N 1
ATOM 832 C CA . VAL A 1 103 ? 20.053 7.995 -39.353 1.00 94.00 103 VAL A CA 1
ATOM 833 C C . VAL A 1 103 ? 21.102 7.016 -39.865 1.00 94.00 103 VAL A C 1
ATOM 835 O O . VAL A 1 103 ? 20.949 5.801 -39.751 1.00 94.00 103 VAL A O 1
ATOM 838 N N . SER A 1 104 ? 22.199 7.541 -40.415 1.00 94.38 104 SER A N 1
ATOM 839 C CA . SER A 1 104 ? 23.312 6.683 -40.815 1.00 94.38 104 SER A CA 1
ATOM 840 C C . SER A 1 104 ? 23.984 6.044 -39.586 1.00 94.38 104 SER A C 1
ATOM 842 O O . SER A 1 104 ? 23.962 6.630 -38.494 1.00 94.38 104 SER A O 1
ATOM 844 N N . PRO A 1 105 ? 24.614 4.864 -39.734 1.00 91.88 105 PRO A N 1
ATOM 845 C CA . PRO A 1 105 ? 25.302 4.190 -38.633 1.00 91.88 105 PRO A CA 1
ATOM 846 C C . PRO A 1 105 ? 26.347 5.069 -37.934 1.00 91.88 105 PRO A C 1
ATOM 848 O O . PRO A 1 105 ? 26.487 5.012 -36.713 1.00 91.88 105 PRO A O 1
ATOM 851 N N . GLU A 1 106 ? 27.045 5.918 -38.689 1.00 94.06 106 GLU A N 1
ATOM 852 C CA . GLU A 1 106 ? 28.088 6.817 -38.186 1.00 94.06 106 GLU A CA 1
ATOM 853 C C . GLU A 1 106 ? 27.497 7.910 -37.290 1.00 94.06 106 GLU A C 1
ATOM 855 O O . GLU A 1 106 ? 28.024 8.181 -36.210 1.00 94.06 106 GLU A O 1
ATOM 860 N N . VAL A 1 107 ? 26.371 8.503 -37.706 1.00 93.62 107 VAL A N 1
ATOM 861 C CA . VAL A 1 107 ? 25.656 9.514 -36.914 1.00 93.62 107 VAL A CA 1
ATOM 862 C C . VAL A 1 107 ? 25.100 8.888 -35.640 1.00 93.62 107 VAL A C 1
ATOM 864 O O . VAL A 1 107 ? 25.250 9.455 -34.558 1.00 93.62 107 VAL A O 1
ATOM 867 N N . PHE A 1 108 ? 24.511 7.692 -35.740 1.00 92.81 108 PHE A N 1
ATOM 868 C CA . PHE A 1 108 ? 24.001 6.980 -34.571 1.00 92.81 108 PHE A CA 1
ATOM 869 C C . PHE A 1 108 ? 25.115 6.682 -33.558 1.00 92.81 108 PHE A C 1
ATOM 871 O O . PHE A 1 108 ? 24.951 6.927 -32.361 1.00 92.81 108 PHE A O 1
ATOM 878 N N . GLN A 1 109 ? 26.260 6.182 -34.032 1.00 92.94 109 GLN A N 1
ATOM 879 C CA . GLN A 1 109 ? 27.399 5.850 -33.181 1.00 92.94 109 GLN A CA 1
ATOM 880 C C . GLN A 1 109 ? 27.978 7.096 -32.494 1.00 92.94 109 GLN A C 1
ATOM 882 O O . GLN A 1 109 ? 28.205 7.064 -31.285 1.00 92.94 109 GLN A O 1
ATOM 887 N N . ALA A 1 110 ? 28.106 8.216 -33.213 1.00 94.12 110 ALA A N 1
ATOM 888 C CA . ALA A 1 110 ? 28.539 9.487 -32.631 1.00 94.12 110 ALA A CA 1
ATOM 889 C C . ALA A 1 110 ? 27.605 9.966 -31.502 1.00 94.12 110 ALA A C 1
ATOM 891 O O . ALA A 1 110 ? 28.075 10.430 -30.461 1.00 94.12 110 ALA A O 1
ATOM 892 N N . CYS A 1 111 ? 26.284 9.810 -31.659 1.00 92.62 111 CYS A N 1
ATOM 893 C CA . CYS A 1 111 ? 25.320 10.118 -30.599 1.00 92.62 111 CYS A CA 1
ATOM 894 C C . CYS A 1 111 ? 25.472 9.200 -29.372 1.00 92.62 111 CYS A C 1
ATOM 896 O O . CYS A 1 111 ? 25.370 9.676 -28.241 1.00 92.62 111 CYS A O 1
ATOM 898 N N . VAL A 1 112 ? 25.728 7.901 -29.570 1.00 91.38 112 VAL A N 1
ATOM 899 C CA . VAL A 1 112 ? 25.970 6.949 -28.469 1.00 91.38 112 VAL A CA 1
ATOM 900 C C . VAL A 1 112 ? 27.241 7.304 -27.702 1.00 91.38 112 VAL A C 1
ATOM 902 O O . VAL A 1 112 ? 27.244 7.270 -26.470 1.00 91.38 112 VAL A O 1
ATOM 905 N N . ASP A 1 113 ? 28.310 7.663 -28.408 1.00 92.75 113 ASP A N 1
ATOM 906 C CA . ASP A 1 113 ? 29.578 8.030 -27.782 1.00 92.75 113 ASP A CA 1
ATOM 907 C C . ASP A 1 113 ? 29.453 9.339 -26.989 1.00 92.75 113 ASP A C 1
ATOM 909 O O . ASP A 1 113 ? 29.958 9.424 -25.868 1.00 92.75 113 ASP A O 1
ATOM 913 N N . LEU A 1 114 ? 28.686 10.311 -27.495 1.00 93.12 114 LEU A N 1
ATOM 914 C CA . LEU A 1 114 ? 28.345 11.533 -26.761 1.00 93.12 114 LEU A CA 1
ATOM 915 C C . LEU A 1 114 ? 27.533 11.234 -25.488 1.00 93.12 114 LEU A C 1
ATOM 917 O O . LEU A 1 114 ? 27.844 11.764 -24.422 1.00 93.12 114 LEU A O 1
ATOM 921 N N . ALA A 1 115 ? 26.527 10.357 -25.566 1.00 89.56 115 ALA A N 1
ATOM 922 C CA . ALA A 1 115 ? 25.730 9.968 -24.401 1.00 89.56 115 ALA A CA 1
ATOM 923 C C . ALA A 1 115 ? 26.578 9.263 -23.325 1.00 89.56 115 ALA A C 1
ATOM 925 O O . ALA A 1 115 ? 26.447 9.564 -22.141 1.00 89.56 115 ALA A O 1
ATOM 926 N N . ARG A 1 116 ? 27.504 8.377 -23.723 1.00 89.12 116 ARG A N 1
ATOM 927 C CA . ARG A 1 116 ? 28.436 7.700 -22.799 1.00 89.12 116 ARG A CA 1
ATOM 928 C C . ARG A 1 116 ? 29.376 8.668 -22.088 1.00 89.12 116 ARG A C 1
ATOM 930 O O . ARG A 1 116 ? 29.658 8.481 -20.909 1.00 89.12 116 ARG A O 1
ATOM 937 N N . GLN A 1 117 ? 29.854 9.698 -22.785 1.00 90.94 117 GLN A N 1
ATOM 938 C CA . GLN A 1 117 ? 30.692 10.738 -22.180 1.00 90.94 117 GLN A CA 1
ATOM 939 C C . GLN A 1 117 ? 29.931 11.543 -21.118 1.00 90.94 117 GLN A C 1
ATOM 941 O O . GLN A 1 117 ? 30.520 11.932 -20.114 1.00 90.94 117 GLN A O 1
ATOM 946 N N . GLN A 1 118 ? 28.629 11.763 -21.314 1.00 86.94 118 GLN A N 1
ATOM 947 C CA . GLN A 1 118 ? 27.778 12.454 -20.341 1.00 86.94 118 GLN A CA 1
ATOM 948 C C . GLN A 1 118 ? 27.432 11.573 -19.132 1.00 86.94 118 GLN A C 1
ATOM 9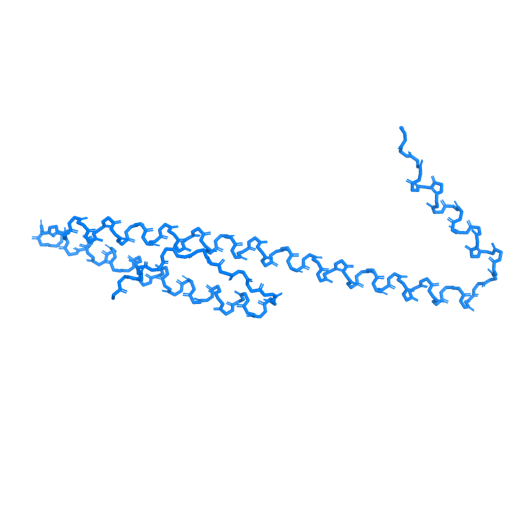50 O O . GLN A 1 118 ? 27.413 12.073 -18.011 1.00 86.94 118 GLN A O 1
ATOM 955 N N . ASP A 1 119 ? 27.212 10.272 -19.341 1.00 82.50 119 ASP A N 1
ATOM 956 C CA . ASP A 1 119 ? 26.918 9.307 -18.268 1.00 82.50 119 ASP A CA 1
ATOM 957 C C . ASP A 1 119 ? 28.163 8.995 -17.405 1.00 82.50 119 ASP A C 1
ATOM 959 O O . ASP A 1 119 ? 28.069 8.761 -16.203 1.00 82.50 119 ASP A O 1
ATOM 963 N N . GLY A 1 120 ? 29.361 9.065 -18.001 1.00 60.62 120 GLY A N 1
ATOM 964 C CA . GLY A 1 120 ? 30.657 8.869 -17.336 1.00 60.62 120 GLY A CA 1
ATOM 965 C C . GLY A 1 120 ? 31.296 10.123 -16.715 1.00 60.62 120 GLY A C 1
ATOM 966 O O . GLY A 1 120 ? 32.447 10.058 -16.291 1.00 60.62 120 GLY A O 1
ATOM 967 N N . GLY A 1 121 ? 30.595 11.261 -16.663 1.00 52.69 121 GLY A N 1
ATOM 968 C CA . GLY A 1 121 ? 31.111 12.554 -16.179 1.00 52.69 121 GLY A CA 1
ATOM 969 C C . GLY A 1 121 ? 31.018 12.798 -14.664 1.00 52.69 121 GLY A C 1
ATOM 970 O O . GLY A 1 121 ? 31.073 13.950 -14.240 1.00 52.69 121 GLY A O 1
ATOM 971 N N . GLY A 1 122 ? 30.842 11.749 -13.856 1.00 50.66 122 GLY A N 1
ATOM 972 C CA . GLY A 1 122 ? 30.832 11.814 -12.392 1.00 50.66 122 GLY A CA 1
ATOM 973 C C . GLY A 1 122 ? 32.010 11.055 -11.782 1.00 50.66 122 GLY A C 1
ATOM 974 O O . GLY A 1 122 ? 31.843 9.912 -11.361 1.00 50.66 122 GLY A O 1
ATOM 975 N N . VAL A 1 123 ? 33.184 11.692 -11.740 1.00 44.81 123 VAL A N 1
ATOM 976 C CA . VAL A 1 123 ? 34.268 11.376 -10.789 1.00 44.81 123 VAL A CA 1
ATOM 977 C C . VAL A 1 123 ? 34.343 12.510 -9.781 1.00 44.81 123 VAL A C 1
ATOM 979 O O . VAL A 1 123 ? 34.292 13.677 -10.231 1.00 44.81 123 VAL A O 1
#

Radius of gyration: 26.76 Å; chains: 1; bounding box: 58×26×74 Å

Secondary structure (DSSP, 8-state):
------PPPPPPSSHHHHHHHHHHHHHHHHHHHHHHHHHHHHHHHHSPPPPHHHHHHHHHHHHHHHHHHHHHHHHHHHHHHHHHHHHHHHHHHHHHHHHHHHS-HHHHHHHHHHHHHHHT---

Foldseek 3Di:
DQDPPPDQDDADPDLVVLVVVLVVLVVSLVVLVVVLVVQVVCCVVPVDHDDPVVNVSSVVSNVVSVVSSVVSVVVSVVNVVVVVVVVVVVVVVVVLVVVPVVDDPVVNVVVVVVVVCVVPPDD

pLDDT: mean 88.56, std 12.56, range [41.47, 97.25]

Organism: NCBI:txid428992

Sequence (123 aa):
MIREKNQPLVMPATITECELLMEQLSADCNRVRDQIEASKARQKQTGKYADAQWFQRASSALRWLSRDRQRLQNHMAQLRRGESQAVAQRRDSLLIAALREQVSPEVFQACVDLARQQDGGGV